Protein AF-A0A535N4F6-F1 (afdb_monomer)

Structure (mmCIF, N/CA/C/O backbone):
data_AF-A0A535N4F6-F1
#
_entry.id   AF-A0A535N4F6-F1
#
loop_
_atom_site.group_PDB
_atom_site.id
_atom_site.type_symbol
_atom_site.label_atom_id
_atom_site.label_alt_id
_atom_site.label_comp_id
_atom_site.label_asym_id
_atom_site.label_entity_id
_atom_site.label_seq_id
_atom_site.pdbx_PDB_ins_code
_atom_site.Cartn_x
_atom_site.Cartn_y
_atom_site.Cartn_z
_atom_site.occupancy
_atom_site.B_iso_or_equiv
_atom_site.auth_seq_id
_atom_site.auth_comp_id
_atom_site.auth_asym_id
_atom_site.auth_atom_id
_atom_site.pdbx_PDB_model_num
ATOM 1 N N . MET A 1 1 ? 4.499 -10.601 -25.839 1.00 44.25 1 MET A N 1
ATOM 2 C CA . MET A 1 1 ? 3.842 -9.316 -25.523 1.00 44.25 1 MET A CA 1
ATOM 3 C C . MET A 1 1 ? 4.743 -8.573 -24.556 1.00 44.25 1 MET A C 1
ATOM 5 O O . MET A 1 1 ? 4.858 -9.005 -23.420 1.00 44.25 1 MET A O 1
ATOM 9 N N . GLN A 1 2 ? 5.452 -7.544 -25.019 1.00 50.34 2 GLN A N 1
ATOM 10 C CA . GLN A 1 2 ? 6.222 -6.670 -24.133 1.00 50.34 2 GLN A CA 1
ATOM 11 C C . GLN A 1 2 ? 5.212 -5.747 -23.446 1.00 50.34 2 GLN A C 1
ATOM 13 O O . GLN A 1 2 ? 4.515 -4.995 -24.129 1.00 50.34 2 GLN A O 1
ATOM 18 N N . SER A 1 3 ? 5.027 -5.894 -22.135 1.00 61.19 3 SER A N 1
ATOM 19 C CA . SER A 1 3 ? 4.067 -5.072 -21.401 1.00 61.19 3 SER A CA 1
ATOM 20 C C . SER A 1 3 ? 4.587 -3.638 -21.374 1.00 61.19 3 SER A C 1
ATOM 22 O O . SER A 1 3 ? 5.731 -3.418 -20.994 1.00 61.19 3 SER A O 1
ATOM 24 N N . SER A 1 4 ? 3.767 -2.645 -21.727 1.00 63.22 4 SER A N 1
ATOM 25 C CA . SER A 1 4 ? 4.137 -1.219 -21.626 1.00 63.22 4 SER A CA 1
ATOM 26 C C . SER A 1 4 ? 4.444 -0.766 -20.186 1.00 63.22 4 SER A C 1
ATOM 28 O O . SER A 1 4 ? 4.853 0.373 -19.968 1.00 63.22 4 SER A O 1
ATOM 30 N N . LEU A 1 5 ? 4.228 -1.646 -19.201 1.00 61.28 5 LEU A N 1
ATOM 31 C CA . LEU A 1 5 ? 4.594 -1.453 -17.802 1.00 61.28 5 LEU A CA 1
ATOM 32 C C . LEU A 1 5 ? 6.018 -1.933 -17.472 1.00 61.28 5 LEU A C 1
ATOM 34 O O . LEU A 1 5 ? 6.544 -1.564 -16.423 1.00 61.28 5 LEU A O 1
ATOM 38 N N . ASP A 1 6 ? 6.632 -2.761 -18.324 1.00 63.91 6 ASP A N 1
ATOM 39 C CA . ASP A 1 6 ? 7.983 -3.266 -18.091 1.00 63.91 6 ASP A CA 1
ATOM 40 C C . ASP A 1 6 ? 8.991 -2.115 -18.190 1.00 63.91 6 ASP A C 1
ATOM 42 O O . ASP A 1 6 ? 9.068 -1.411 -19.196 1.00 63.91 6 ASP A O 1
ATOM 46 N N . ASN A 1 7 ? 9.801 -1.955 -17.143 1.00 66.56 7 ASN A N 1
ATOM 47 C CA . ASN A 1 7 ? 10.880 -0.968 -17.073 1.00 66.56 7 ASN A CA 1
ATOM 48 C C . ASN A 1 7 ? 10.416 0.504 -17.111 1.00 66.56 7 ASN A C 1
ATOM 50 O O . ASN A 1 7 ? 11.149 1.373 -17.582 1.00 66.56 7 ASN A O 1
ATOM 54 N N . ASN A 1 8 ? 9.214 0.800 -16.600 1.00 76.88 8 ASN A N 1
ATOM 55 C CA . ASN A 1 8 ? 8.719 2.169 -16.464 1.00 76.88 8 ASN A CA 1
ATOM 56 C C . ASN A 1 8 ? 8.989 2.722 -15.045 1.00 76.88 8 ASN A C 1
ATOM 58 O O . ASN A 1 8 ? 8.239 2.418 -14.110 1.00 76.88 8 ASN A O 1
ATOM 62 N N . PRO A 1 9 ? 10.013 3.579 -14.858 1.00 80.25 9 PRO A N 1
ATOM 63 C CA . PRO A 1 9 ? 10.381 4.080 -13.536 1.00 80.25 9 PRO A CA 1
ATOM 64 C C . PRO A 1 9 ? 9.290 4.953 -12.904 1.00 80.25 9 PRO A C 1
ATOM 66 O O . PRO A 1 9 ? 9.127 4.926 -11.686 1.00 80.25 9 PRO A O 1
ATOM 69 N N . MET A 1 10 ? 8.502 5.692 -13.694 1.00 83.56 10 MET A N 1
ATOM 70 C CA . MET A 1 10 ? 7.394 6.488 -13.150 1.00 83.56 10 MET A CA 1
ATOM 71 C C . MET A 1 10 ? 6.291 5.595 -12.579 1.00 83.56 10 MET A C 1
ATOM 73 O O . MET A 1 10 ? 5.780 5.874 -11.496 1.00 83.56 10 MET A O 1
ATOM 77 N N . ALA A 1 11 ? 5.959 4.497 -13.265 1.00 83.12 11 ALA A N 1
ATOM 78 C CA . ALA A 1 11 ? 4.969 3.538 -12.780 1.00 83.12 11 ALA A CA 1
ATOM 79 C C . ALA A 1 11 ? 5.432 2.830 -11.493 1.00 83.12 11 ALA A C 1
ATOM 81 O O . ALA A 1 11 ? 4.618 2.597 -10.599 1.00 83.12 11 ALA A O 1
ATOM 82 N N . PHE A 1 12 ? 6.737 2.561 -11.358 1.00 85.50 12 PHE A N 1
ATOM 83 C CA . PHE A 1 12 ? 7.321 2.029 -10.125 1.00 85.50 12 PHE A CA 1
ATOM 84 C C . PHE A 1 12 ? 7.115 2.981 -8.944 1.00 85.50 12 PHE A C 1
ATOM 86 O O . PHE A 1 12 ? 6.572 2.577 -7.915 1.00 85.50 12 PHE A 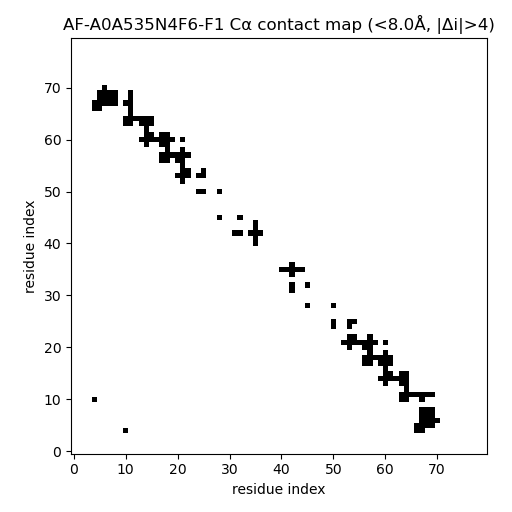O 1
ATOM 93 N N . TRP A 1 13 ? 7.497 4.251 -9.102 1.00 87.44 13 TRP A N 1
ATOM 94 C CA . TRP A 1 13 ? 7.349 5.254 -8.045 1.00 87.44 13 TRP A CA 1
ATOM 95 C C . TRP A 1 13 ? 5.884 5.529 -7.705 1.00 87.44 13 TRP A C 1
ATOM 97 O O . TRP A 1 13 ? 5.542 5.620 -6.528 1.00 87.44 13 TRP A O 1
ATOM 107 N N . ALA A 1 14 ? 5.006 5.592 -8.707 1.00 88.38 14 ALA A N 1
ATOM 108 C CA . ALA A 1 14 ? 3.570 5.733 -8.486 1.00 88.38 14 ALA A CA 1
ATOM 109 C C . ALA A 1 14 ? 2.996 4.544 -7.695 1.00 88.38 14 ALA A C 1
ATOM 111 O O . ALA A 1 14 ? 2.263 4.744 -6.725 1.00 88.38 14 ALA A O 1
ATOM 112 N N . GLY A 1 15 ? 3.375 3.314 -8.058 1.00 87.31 15 GLY A N 1
ATOM 113 C CA . GLY A 1 15 ? 3.007 2.108 -7.316 1.00 87.31 15 GLY A CA 1
ATOM 114 C C . GLY A 1 15 ? 3.519 2.131 -5.875 1.00 87.31 15 GLY A C 1
ATOM 115 O O . GLY A 1 15 ? 2.772 1.816 -4.951 1.00 87.31 15 GLY A O 1
ATOM 116 N N . LEU A 1 16 ? 4.759 2.583 -5.663 1.00 90.75 16 LEU A N 1
ATOM 117 C CA . LEU A 1 16 ? 5.359 2.704 -4.335 1.00 90.75 16 LEU A CA 1
ATOM 118 C C . LEU A 1 16 ? 4.584 3.700 -3.458 1.00 90.75 16 LEU A C 1
ATOM 120 O O . LEU A 1 16 ? 4.225 3.375 -2.327 1.00 90.75 16 LEU A O 1
ATOM 124 N N . VAL A 1 17 ? 4.275 4.887 -3.990 1.00 93.06 17 VAL A N 1
ATOM 125 C CA . VAL A 1 17 ? 3.476 5.904 -3.288 1.00 93.06 17 VAL A CA 1
ATOM 126 C C . VAL A 1 17 ? 2.102 5.348 -2.930 1.00 93.06 17 VAL A C 1
ATOM 128 O O . VAL A 1 17 ? 1.683 5.471 -1.781 1.00 93.06 17 VAL A O 1
ATOM 131 N N . LEU A 1 18 ? 1.425 4.680 -3.869 1.00 90.81 18 LEU A N 1
ATOM 132 C CA . LEU A 1 18 ? 0.135 4.035 -3.611 1.00 90.81 18 LEU A CA 1
ATOM 133 C C . LEU A 1 18 ? 0.232 2.967 -2.514 1.00 90.81 18 LEU A C 1
ATOM 135 O O . LEU A 1 18 ? -0.621 2.930 -1.627 1.00 90.81 18 LEU A O 1
ATOM 139 N N . ALA A 1 19 ? 1.283 2.143 -2.528 1.00 90.06 19 ALA A N 1
ATOM 140 C CA . ALA A 1 19 ? 1.500 1.116 -1.515 1.00 90.06 19 ALA A CA 1
ATOM 141 C C . ALA A 1 19 ? 1.650 1.731 -0.115 1.00 90.06 19 ALA A C 1
ATOM 143 O O . ALA A 1 19 ? 0.985 1.294 0.827 1.00 90.06 19 ALA A O 1
ATOM 144 N N . PHE A 1 20 ? 2.461 2.786 0.016 1.00 92.31 20 PHE A N 1
ATOM 145 C CA . PHE A 1 20 ? 2.637 3.500 1.283 1.00 92.31 20 PHE A CA 1
ATOM 146 C C . PHE A 1 20 ? 1.378 4.243 1.729 1.00 92.31 20 PHE A C 1
ATOM 148 O O . PHE A 1 20 ? 1.088 4.274 2.923 1.00 92.31 20 PHE A O 1
ATOM 155 N N . LEU A 1 21 ? 0.598 4.797 0.799 1.00 92.56 21 LEU A N 1
ATOM 156 C CA . LEU A 1 21 ? -0.662 5.468 1.120 1.00 92.56 21 LEU A CA 1
ATOM 157 C C . LEU A 1 21 ? -1.700 4.471 1.657 1.00 92.56 21 LEU A C 1
ATOM 159 O O . LEU A 1 21 ? -2.357 4.732 2.666 1.00 92.56 21 LEU A O 1
ATOM 163 N N . GLY A 1 22 ? -1.800 3.298 1.024 1.00 88.44 22 GLY A N 1
ATOM 164 C CA . GLY A 1 22 ? -2.625 2.190 1.504 1.00 88.44 22 GLY A CA 1
ATOM 165 C C . GLY A 1 22 ? -2.165 1.671 2.869 1.00 88.44 22 GLY A C 1
ATOM 166 O O . GLY A 1 22 ? -2.992 1.459 3.755 1.00 88.44 22 GLY A O 1
ATOM 167 N N . LEU A 1 23 ? -0.850 1.547 3.079 1.00 90.50 23 LEU A N 1
ATOM 168 C CA . LEU A 1 23 ? -0.267 1.130 4.358 1.00 90.50 23 LEU A CA 1
ATOM 169 C C . LEU A 1 23 ? -0.545 2.143 5.471 1.00 90.50 23 LEU A C 1
ATOM 171 O O . LEU A 1 23 ? -1.004 1.756 6.543 1.00 90.50 23 LEU A O 1
ATOM 175 N N . GLY A 1 24 ? -0.334 3.432 5.207 1.00 90.69 24 GLY A N 1
ATOM 176 C CA 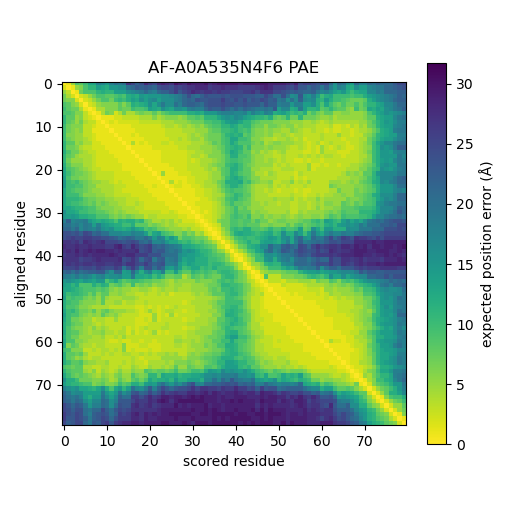. GLY A 1 24 ? -0.653 4.508 6.142 1.00 90.69 24 GLY A CA 1
ATOM 177 C C . GLY A 1 24 ? -2.136 4.527 6.507 1.00 90.69 24 GLY A C 1
ATOM 178 O O . GLY A 1 24 ? -2.474 4.622 7.684 1.00 90.69 24 GLY A O 1
ATOM 179 N N . GLY A 1 25 ? -3.022 4.344 5.522 1.00 87.56 25 GLY A N 1
ATOM 180 C CA . GLY A 1 25 ? -4.461 4.215 5.753 1.00 87.56 25 GLY A CA 1
ATOM 181 C C . GLY A 1 25 ? -4.820 3.013 6.630 1.00 87.56 25 GLY A C 1
ATOM 182 O O . GLY A 1 25 ? -5.581 3.158 7.586 1.00 87.56 25 GLY A O 1
ATOM 183 N N . ALA A 1 26 ? -4.234 1.842 6.364 1.00 86.81 26 ALA A N 1
ATOM 184 C CA . ALA A 1 26 ? -4.465 0.639 7.162 1.00 86.81 26 ALA A CA 1
ATOM 185 C C . ALA A 1 26 ? -3.969 0.808 8.609 1.00 86.81 26 ALA A C 1
ATOM 187 O O . ALA A 1 26 ? -4.712 0.512 9.546 1.00 86.81 26 ALA A O 1
ATOM 188 N N . ILE A 1 27 ? -2.757 1.342 8.799 1.00 87.75 27 ILE A N 1
ATOM 189 C CA . ILE A 1 27 ? -2.187 1.621 10.126 1.00 87.75 27 ILE A CA 1
ATOM 190 C C . ILE A 1 27 ? -3.045 2.642 10.873 1.00 87.75 27 ILE A C 1
ATOM 192 O O . ILE A 1 27 ? -3.394 2.407 12.026 1.00 87.75 27 ILE A O 1
ATOM 196 N N . PHE A 1 28 ? -3.437 3.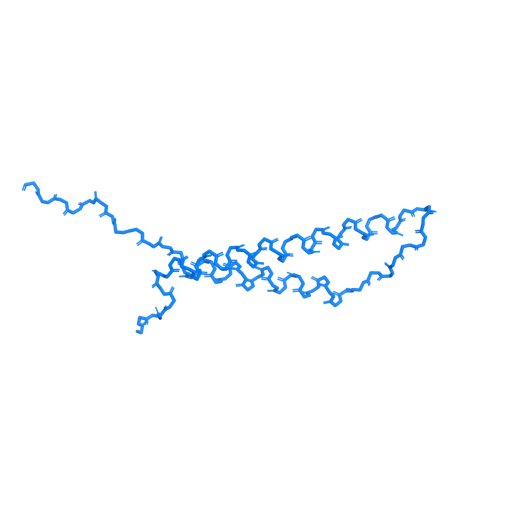742 10.227 1.00 85.44 28 PHE A N 1
ATOM 197 C CA . PHE A 1 28 ? -4.319 4.745 10.823 1.00 85.44 28 PHE A CA 1
ATOM 198 C C . PHE A 1 28 ? -5.635 4.124 11.303 1.00 85.44 28 PHE A C 1
ATOM 200 O O . PHE A 1 28 ? -6.050 4.364 12.434 1.00 85.44 28 PHE A O 1
ATOM 207 N N . TYR A 1 29 ? -6.261 3.271 10.487 1.00 80.69 29 TYR A N 1
ATOM 208 C CA . TYR A 1 29 ? -7.487 2.569 10.873 1.00 80.69 29 TYR A CA 1
ATOM 209 C C . TYR A 1 29 ? -7.293 1.644 12.076 1.00 80.69 29 TYR A C 1
ATOM 211 O O . TYR A 1 29 ? -8.174 1.585 12.934 1.00 80.69 29 TYR A O 1
ATOM 219 N N . LEU A 1 30 ? -6.157 0.948 12.157 1.00 82.81 30 LEU A N 1
ATOM 220 C CA . LEU A 1 30 ? -5.825 0.105 13.306 1.00 82.81 30 LEU A CA 1
ATOM 221 C C . LEU A 1 30 ? -5.570 0.946 14.563 1.00 82.81 30 LEU A C 1
ATOM 223 O O . LEU A 1 30 ? -6.125 0.635 15.609 1.00 82.81 30 LEU A O 1
ATOM 227 N N . LEU A 1 31 ? -4.819 2.046 14.466 1.00 82.06 31 LEU A N 1
ATOM 228 C CA . LEU A 1 31 ? -4.564 2.943 15.600 1.00 82.06 31 LEU A CA 1
ATOM 229 C C . LEU A 1 31 ? -5.847 3.602 16.116 1.00 82.06 31 LEU A C 1
ATOM 231 O O . LEU A 1 31 ? -6.086 3.617 17.322 1.00 82.06 31 LEU A O 1
ATOM 235 N N . VAL A 1 32 ? -6.699 4.103 15.216 1.00 75.12 32 VAL A N 1
ATOM 236 C CA . VAL A 1 32 ? -8.004 4.672 15.583 1.00 75.12 32 VAL A CA 1
ATOM 237 C C . VAL A 1 32 ? -8.901 3.604 16.199 1.00 75.12 32 VAL A C 1
ATOM 239 O O . VAL A 1 32 ? -9.574 3.894 17.186 1.00 75.12 32 VAL A O 1
ATOM 242 N N . ARG A 1 33 ? -8.903 2.368 15.676 1.00 71.50 33 ARG A N 1
ATOM 243 C CA . ARG A 1 33 ? -9.643 1.252 16.284 1.00 71.50 33 ARG A CA 1
ATOM 244 C C . ARG A 1 33 ? -9.174 0.998 17.714 1.00 71.50 33 ARG A C 1
ATOM 246 O O . ARG A 1 33 ? -10.012 1.005 18.608 1.00 71.50 33 ARG A O 1
ATOM 253 N N . THR A 1 34 ? -7.870 0.837 17.924 1.00 70.00 34 THR A N 1
ATOM 254 C CA . THR A 1 34 ? -7.288 0.582 19.249 1.00 70.00 34 THR A CA 1
ATOM 255 C C . THR A 1 34 ? -7.596 1.718 20.225 1.00 70.00 34 THR A C 1
ATOM 257 O O . THR A 1 34 ? -7.964 1.467 21.368 1.00 70.00 34 THR A O 1
ATOM 260 N N . ALA A 1 35 ? -7.518 2.975 19.776 1.00 67.25 35 ALA A N 1
ATOM 261 C CA . ALA A 1 35 ? -7.877 4.134 20.593 1.00 67.25 35 ALA A CA 1
ATOM 262 C C . ALA A 1 35 ? -9.382 4.200 20.916 1.00 67.25 35 ALA A C 1
ATOM 264 O O . ALA A 1 35 ? -9.750 4.633 22.004 1.00 67.25 35 ALA A O 1
ATOM 265 N N . SER A 1 36 ? -10.244 3.753 19.995 1.00 61.59 36 SER A N 1
ATOM 266 C CA . SER A 1 36 ? -11.708 3.741 20.161 1.00 61.59 36 SER A CA 1
ATOM 267 C C . SER A 1 36 ? -12.213 2.590 21.037 1.00 61.59 36 SER A C 1
ATOM 269 O O . SER A 1 36 ? -13.307 2.677 21.584 1.00 61.59 36 SER A O 1
ATOM 271 N N . GLU A 1 37 ? -11.448 1.503 21.157 1.00 59.25 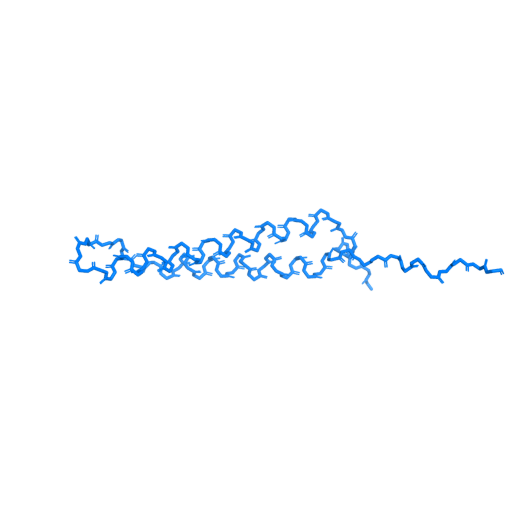37 GLU A N 1
ATOM 272 C CA . GLU A 1 37 ? -11.699 0.429 22.129 1.00 59.25 37 GLU A CA 1
ATOM 273 C C . GLU A 1 37 ? -11.210 0.798 23.542 1.00 59.25 37 GLU A C 1
ATOM 275 O O . GLU A 1 37 ? -11.585 0.151 24.520 1.00 59.25 37 GLU A O 1
ATOM 280 N N . GLY A 1 38 ? -10.404 1.859 23.667 1.00 58.94 38 GLY A N 1
ATOM 281 C CA . GLY A 1 38 ? -9.994 2.430 24.942 1.00 58.94 38 GLY A CA 1
ATOM 282 C C . GLY A 1 38 ? -11.168 3.098 25.662 1.00 58.94 38 GLY A C 1
ATOM 283 O O . GLY A 1 38 ? -11.832 3.971 25.114 1.00 58.94 38 GLY A O 1
ATOM 284 N N . LEU A 1 39 ? -11.368 2.715 26.925 1.00 54.91 39 LEU A N 1
ATOM 285 C CA . LEU A 1 39 ? -12.470 3.042 27.849 1.00 54.91 39 LEU A CA 1
ATOM 286 C C . LEU A 1 39 ? -12.879 4.537 27.977 1.00 54.91 39 LEU A C 1
ATOM 288 O O . LEU A 1 39 ? -13.837 4.840 28.681 1.00 54.91 39 LEU A O 1
ATOM 292 N N . ILE A 1 40 ? -12.155 5.482 27.368 1.00 57.09 40 ILE A N 1
ATOM 293 C CA . ILE A 1 40 ? -12.177 6.911 27.732 1.00 57.09 40 ILE A CA 1
ATOM 294 C C . ILE A 1 40 ? -12.837 7.805 26.665 1.00 57.09 40 ILE A C 1
ATOM 296 O O . ILE A 1 40 ? -13.306 8.889 27.006 1.00 57.09 40 ILE A O 1
ATOM 300 N N . LEU A 1 41 ? -12.956 7.380 25.401 1.00 54.56 41 LEU A N 1
ATOM 301 C CA . LEU A 1 41 ? -13.712 8.138 24.394 1.00 54.56 41 LEU A CA 1
ATOM 302 C C . LEU A 1 41 ? -14.583 7.210 23.540 1.00 54.56 41 LEU A C 1
ATOM 304 O O . LEU A 1 41 ? -14.053 6.247 22.988 1.00 54.56 41 LEU A O 1
ATOM 308 N N . PRO A 1 42 ? -15.885 7.509 23.345 1.00 55.00 42 PRO A N 1
ATOM 309 C CA . PRO A 1 42 ? -16.684 6.859 22.313 1.00 55.00 42 PRO A CA 1
ATOM 310 C C . PRO A 1 42 ? -16.102 7.235 20.945 1.00 55.00 42 PRO A C 1
ATOM 312 O O . PRO A 1 42 ? -16.417 8.275 20.365 1.00 55.00 42 PRO A O 1
ATOM 315 N N . GLY A 1 43 ? -15.170 6.416 20.467 1.00 58.84 43 GLY A N 1
ATOM 316 C CA . GLY A 1 43 ? -14.501 6.626 19.197 1.00 58.84 43 GLY A CA 1
ATOM 317 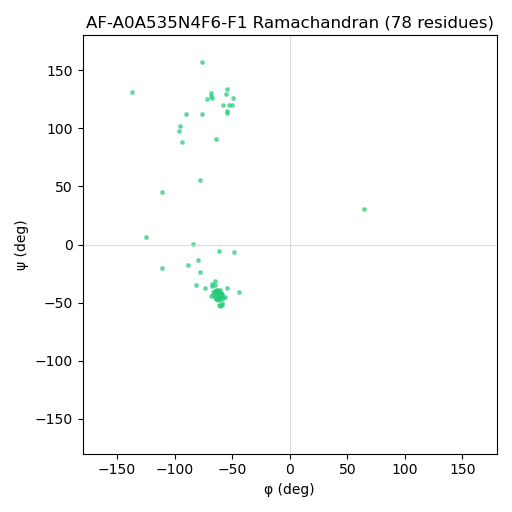C C . GLY A 1 43 ? -15.396 6.253 18.010 1.00 58.84 43 GLY A C 1
ATOM 318 O O . GLY A 1 43 ? -16.348 5.477 18.151 1.00 58.84 43 GLY A O 1
ATOM 319 N N . PRO A 1 44 ? -15.131 6.816 16.819 1.00 60.97 44 PRO A N 1
ATOM 320 C CA . PRO A 1 44 ? -15.912 6.541 15.620 1.00 60.97 44 PRO A CA 1
ATOM 321 C C . PRO A 1 44 ? -15.957 5.035 15.327 1.00 60.97 44 PRO A C 1
ATOM 323 O O . PRO A 1 44 ? -14.928 4.364 15.262 1.00 60.97 44 PRO A O 1
ATOM 326 N N . VAL A 1 45 ? -17.169 4.508 15.119 1.00 68.38 45 VAL A N 1
ATOM 327 C CA . VAL A 1 45 ? -17.415 3.092 14.801 1.00 68.38 45 VAL A CA 1
ATOM 328 C C . VAL A 1 45 ? -16.501 2.655 13.658 1.00 68.38 45 VAL A C 1
ATOM 330 O O . VAL A 1 45 ? -16.497 3.271 12.589 1.00 68.38 45 VAL A O 1
ATOM 333 N N . PHE A 1 46 ? -15.744 1.580 13.872 1.00 69.38 46 PHE A N 1
ATOM 334 C CA . PHE A 1 46 ? -14.840 1.028 12.867 1.00 69.38 46 PHE A CA 1
ATOM 335 C C . PHE A 1 46 ? -15.582 0.732 11.564 1.00 69.38 46 PHE A C 1
ATOM 337 O O . PHE A 1 46 ? -16.441 -0.149 11.488 1.00 69.38 46 PHE A O 1
ATOM 344 N N . ARG A 1 47 ? -15.243 1.476 10.512 1.00 78.69 47 ARG A N 1
ATOM 345 C CA . ARG A 1 47 ? -15.851 1.312 9.192 1.00 78.69 47 ARG A CA 1
ATOM 346 C C . ARG A 1 47 ? -14.997 0.373 8.351 1.00 78.69 47 ARG A C 1
ATOM 348 O O . ARG A 1 47 ? -14.162 0.838 7.577 1.00 78.69 47 ARG A O 1
ATOM 355 N N . LEU A 1 48 ? -15.278 -0.929 8.462 1.00 80.50 48 LEU A N 1
ATOM 356 C CA . LEU A 1 48 ? -14.590 -2.013 7.743 1.00 80.50 48 LEU A CA 1
ATOM 357 C C . LEU A 1 48 ? -14.351 -1.695 6.259 1.00 80.50 48 LEU A C 1
ATOM 359 O O . LEU A 1 48 ? -13.264 -1.933 5.748 1.00 80.50 48 LEU A O 1
ATOM 363 N N . LYS A 1 49 ? -15.332 -1.080 5.584 1.00 83.31 49 LYS A N 1
ATOM 364 C CA . LYS A 1 49 ? -15.238 -0.703 4.165 1.00 83.31 49 LYS A CA 1
ATOM 365 C C . LYS A 1 49 ? -14.020 0.160 3.817 1.00 83.31 49 LYS A C 1
ATOM 367 O O . LYS A 1 49 ? -13.431 -0.028 2.761 1.00 83.31 49 LYS A O 1
ATOM 372 N N . HIS A 1 50 ? -13.621 1.081 4.691 1.00 83.25 50 HIS A N 1
ATOM 373 C CA . HIS A 1 50 ? -12.470 1.945 4.433 1.00 83.25 50 HIS A CA 1
ATOM 374 C C . HIS A 1 50 ? -11.149 1.243 4.745 1.00 83.25 50 HIS A C 1
ATOM 376 O O . HIS A 1 50 ? -10.183 1.441 4.021 1.00 83.25 50 HIS A O 1
ATOM 382 N N . PHE A 1 51 ? -11.120 0.380 5.765 1.00 85.19 51 PHE A N 1
ATOM 383 C CA . PHE A 1 51 ? -9.958 -0.465 6.035 1.00 85.19 51 PHE A CA 1
ATOM 384 C C . PHE A 1 51 ? -9.684 -1.417 4.863 1.00 85.19 51 PHE A C 1
ATOM 386 O O . PHE A 1 51 ? -8.562 -1.492 4.369 1.00 85.19 51 PHE A O 1
ATOM 393 N N . VAL A 1 52 ? -10.731 -2.073 4.351 1.00 88.88 52 VAL A N 1
ATOM 394 C CA . VAL A 1 52 ? -10.644 -2.920 3.154 1.00 88.88 52 VAL A CA 1
ATOM 395 C C . VAL A 1 52 ? -10.188 -2.106 1.942 1.00 88.88 52 VAL A C 1
ATOM 397 O O . VAL A 1 52 ? -9.314 -2.556 1.209 1.00 88.88 52 VAL A O 1
ATOM 400 N N . LEU A 1 53 ? -10.703 -0.887 1.751 1.00 89.88 53 LEU A N 1
ATOM 401 C CA . LEU A 1 53 ? -10.243 -0.001 0.679 1.00 89.88 53 LEU A CA 1
ATOM 402 C C . LEU A 1 53 ? -8.742 0.312 0.795 1.00 89.88 53 LEU A C 1
ATOM 404 O O . LEU A 1 53 ? -8.030 0.231 -0.203 1.00 89.88 53 LEU A O 1
ATOM 408 N N . SER A 1 54 ? -8.240 0.615 1.997 1.00 85.00 54 SER A N 1
ATOM 409 C CA . SER A 1 54 ? -6.807 0.837 2.231 1.00 85.00 54 SER A CA 1
ATOM 410 C C . SER A 1 54 ? -5.963 -0.397 1.899 1.00 85.00 54 SER A C 1
ATOM 412 O O . SER A 1 54 ? -4.909 -0.256 1.281 1.00 85.00 54 SER A O 1
ATOM 414 N N . LEU A 1 55 ? -6.442 -1.603 2.228 1.00 89.81 55 LEU A N 1
ATOM 415 C CA . LEU A 1 55 ? -5.779 -2.856 1.848 1.00 89.81 55 LEU A CA 1
ATOM 416 C C . LEU A 1 55 ? -5.752 -3.065 0.330 1.00 89.81 55 LEU A C 1
ATOM 418 O O . LEU A 1 55 ? -4.730 -3.482 -0.211 1.00 89.81 55 LEU A O 1
ATOM 422 N N . VAL A 1 56 ? -6.844 -2.748 -0.367 1.00 92.44 56 VAL A N 1
ATOM 423 C CA . VAL A 1 56 ? -6.907 -2.842 -1.833 1.00 92.44 56 VAL A CA 1
ATOM 424 C C . VAL A 1 56 ? -5.931 -1.861 -2.482 1.00 92.44 56 VAL A C 1
ATOM 426 O O . VAL A 1 56 ? -5.202 -2.246 -3.394 1.00 92.44 56 VAL A O 1
ATOM 429 N N . ILE A 1 57 ? -5.864 -0.619 -1.990 1.00 90.94 57 ILE A N 1
ATOM 430 C CA . ILE A 1 57 ? -4.909 0.391 -2.473 1.00 90.94 57 ILE A CA 1
ATOM 431 C C . ILE A 1 57 ? -3.468 -0.076 -2.238 1.00 90.94 57 ILE A C 1
ATOM 433 O O . ILE A 1 57 ? -2.638 0.023 -3.142 1.00 90.94 57 ILE A O 1
ATOM 437 N N . LEU A 1 58 ? -3.185 -0.640 -1.060 1.00 88.88 58 LEU A N 1
ATOM 438 C CA . LEU A 1 58 ? -1.878 -1.210 -0.737 1.00 88.88 58 LEU A CA 1
ATOM 439 C C . LEU A 1 58 ? -1.503 -2.327 -1.714 1.00 88.88 58 LEU A C 1
ATOM 441 O O . LEU A 1 58 ? -0.414 -2.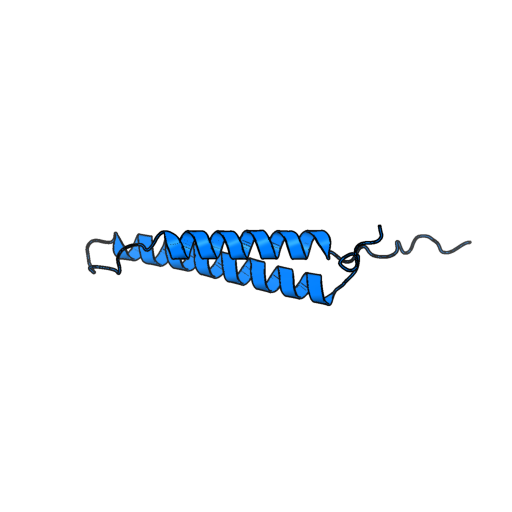300 -2.286 1.00 88.88 58 LEU A O 1
ATOM 445 N N . ALA A 1 59 ? -2.405 -3.288 -1.928 1.00 90.56 59 ALA A N 1
ATOM 446 C CA . ALA A 1 59 ? -2.169 -4.419 -2.817 1.00 90.56 59 ALA A CA 1
ATOM 447 C C . ALA A 1 59 ? -1.957 -3.960 -4.266 1.00 90.56 59 ALA A C 1
ATOM 449 O O . ALA A 1 59 ? -1.006 -4.392 -4.913 1.00 90.56 59 ALA 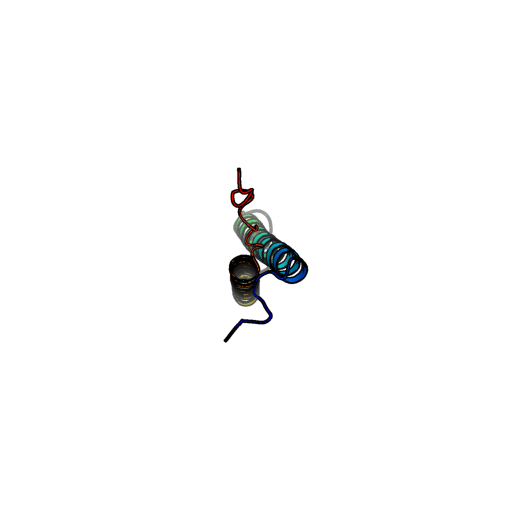A O 1
ATOM 450 N N . ALA A 1 60 ? -2.789 -3.039 -4.759 1.00 90.50 60 ALA A N 1
ATOM 451 C CA . ALA A 1 60 ? -2.660 -2.483 -6.102 1.00 90.50 60 ALA A CA 1
ATOM 452 C C . ALA A 1 60 ? -1.333 -1.729 -6.286 1.00 90.50 60 ALA A C 1
ATOM 454 O O . ALA A 1 60 ? -0.646 -1.932 -7.288 1.00 90.50 60 ALA A O 1
ATOM 455 N N . GLY A 1 61 ? -0.936 -0.908 -5.308 1.00 87.38 61 GLY A N 1
ATOM 456 C CA . GLY A 1 61 ? 0.347 -0.205 -5.325 1.00 87.38 61 GLY A CA 1
ATOM 457 C C . GLY A 1 61 ? 1.543 -1.159 -5.320 1.00 87.38 61 GLY A C 1
ATOM 458 O O . GLY A 1 61 ? 2.450 -1.016 -6.140 1.00 87.38 61 GLY A O 1
ATOM 459 N N . ALA A 1 62 ? 1.516 -2.184 -4.463 1.00 88.44 62 ALA A N 1
ATOM 460 C CA . ALA A 1 62 ? 2.567 -3.199 -4.391 1.00 88.44 62 ALA A CA 1
ATOM 461 C C . ALA A 1 62 ? 2.691 -3.997 -5.697 1.00 88.44 62 ALA A C 1
ATOM 463 O O . ALA A 1 62 ? 3.800 -4.244 -6.172 1.00 88.44 62 ALA A O 1
ATOM 464 N N . VAL A 1 63 ? 1.559 -4.358 -6.306 1.00 90.12 63 VAL A N 1
ATOM 465 C CA . VAL A 1 63 ? 1.507 -5.027 -7.610 1.00 90.12 63 VAL A CA 1
ATOM 466 C C . VAL A 1 63 ? 2.118 -4.134 -8.691 1.00 90.12 63 VAL A C 1
ATOM 468 O O . VAL A 1 63 ? 3.041 -4.567 -9.381 1.00 90.12 63 VAL A O 1
ATOM 471 N N . LEU A 1 64 ? 1.675 -2.878 -8.800 1.00 84.62 64 LEU A N 1
ATOM 472 C CA . LEU A 1 64 ? 2.209 -1.920 -9.774 1.00 84.62 64 LEU A CA 1
ATOM 473 C C . LEU A 1 64 ? 3.718 -1.713 -9.608 1.00 84.62 64 LEU A C 1
ATOM 475 O O . LEU A 1 64 ? 4.454 -1.787 -10.590 1.00 84.62 64 LEU A O 1
ATOM 479 N N . ALA A 1 65 ? 4.191 -1.525 -8.374 1.00 84.44 65 ALA A N 1
ATOM 480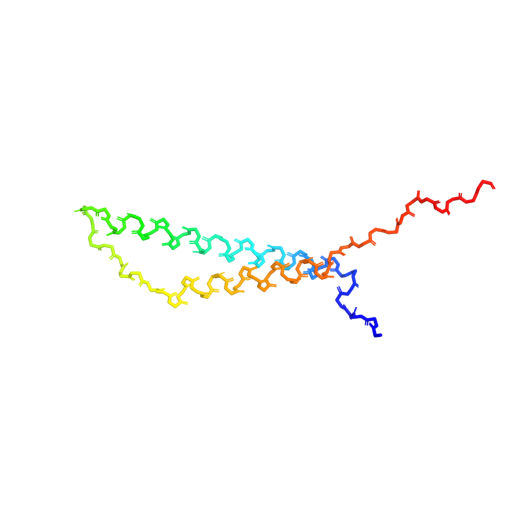 C CA . ALA A 1 65 ? 5.614 -1.384 -8.085 1.00 84.44 65 ALA A CA 1
ATOM 481 C C . ALA A 1 65 ? 6.405 -2.658 -8.428 1.00 84.44 65 ALA A C 1
ATOM 483 O O . ALA A 1 65 ? 7.504 -2.578 -8.970 1.00 84.44 65 ALA A O 1
ATOM 484 N N . SER A 1 66 ? 5.854 -3.844 -8.164 1.00 82.81 66 SER A N 1
ATOM 485 C CA . SER A 1 66 ? 6.516 -5.115 -8.480 1.00 82.81 66 SER A CA 1
ATOM 486 C C . SER A 1 66 ? 6.697 -5.310 -9.990 1.00 82.81 66 SER A C 1
ATOM 488 O O . SER A 1 66 ? 7.792 -5.649 -10.447 1.00 82.81 66 SER A O 1
ATOM 490 N N . PHE A 1 67 ? 5.653 -5.032 -10.778 1.00 83.31 67 PHE A N 1
ATOM 491 C CA . PHE A 1 67 ? 5.702 -5.175 -12.236 1.00 83.31 67 PHE A CA 1
ATOM 492 C C . PHE A 1 67 ? 6.531 -4.084 -12.919 1.00 83.31 67 PHE A C 1
ATOM 494 O O . PHE A 1 67 ? 7.258 -4.382 -13.864 1.00 83.31 67 PHE A O 1
ATOM 501 N N . ALA A 1 68 ? 6.474 -2.845 -12.426 1.00 81.94 68 ALA A N 1
ATOM 502 C CA . ALA A 1 68 ? 7.205 -1.720 -13.005 1.00 81.94 68 ALA A CA 1
ATOM 503 C C . ALA A 1 68 ? 8.663 -1.609 -12.530 1.00 81.94 68 ALA A C 1
ATOM 505 O O . ALA A 1 68 ? 9.375 -0.690 -12.943 1.00 81.94 68 ALA A O 1
ATOM 506 N N . ARG A 1 69 ? 9.119 -2.524 -11.661 1.00 76.50 69 ARG A N 1
ATOM 507 C CA . ARG A 1 69 ? 10.467 -2.514 -11.085 1.00 76.50 69 ARG A CA 1
ATOM 508 C C . ARG A 1 69 ? 11.521 -2.372 -12.192 1.00 76.50 69 ARG A C 1
ATOM 510 O O . ARG A 1 69 ? 11.603 -3.260 -13.044 1.00 76.50 69 ARG A O 1
ATOM 517 N N . PRO A 1 70 ? 12.356 -1.312 -12.166 1.00 69.12 70 PRO A N 1
ATOM 518 C CA . PRO A 1 70 ? 13.441 -1.161 -13.123 1.00 69.12 70 PRO A CA 1
ATOM 519 C C . PRO A 1 70 ? 14.366 -2.375 -13.042 1.00 69.12 70 PRO A C 1
ATOM 521 O O . PRO A 1 70 ? 14.919 -2.682 -11.981 1.00 69.12 70 PRO A O 1
ATOM 524 N N . ARG A 1 71 ? 14.503 -3.101 -14.151 1.00 71.69 71 ARG A N 1
ATOM 525 C CA . ARG A 1 71 ? 15.422 -4.236 -14.259 1.00 71.69 71 ARG A CA 1
ATOM 526 C C . ARG A 1 71 ? 16.683 -3.677 -14.903 1.00 71.69 71 ARG A C 1
ATOM 528 O O . ARG A 1 71 ? 16.708 -3.449 -16.106 1.00 71.69 71 ARG A O 1
ATOM 535 N N . GLY A 1 72 ? 17.678 -3.346 -14.081 1.00 59.12 72 GLY A N 1
ATOM 536 C CA . GLY A 1 72 ? 18.926 -2.756 -14.562 1.00 59.12 72 GLY A CA 1
ATOM 537 C C . GLY A 1 72 ? 19.570 -3.629 -15.640 1.00 59.12 72 GLY A C 1
ATOM 538 O O . GLY A 1 72 ? 19.675 -4.844 -15.471 1.00 59.12 72 GLY A O 1
ATOM 539 N N . SER A 1 73 ? 20.007 -3.012 -16.738 1.00 54.28 73 SER A N 1
ATOM 540 C CA . SER A 1 73 ? 20.985 -3.615 -17.641 1.00 54.28 73 SER A CA 1
ATOM 541 C C . SER A 1 73 ? 22.203 -4.001 -16.806 1.00 54.28 73 SER A C 1
ATOM 543 O O . SER A 1 73 ? 22.835 -3.133 -16.206 1.00 54.28 73 SER A O 1
ATOM 545 N N . SER A 1 74 ? 22.488 -5.299 -16.709 1.00 47.56 74 SER A N 1
ATOM 546 C CA . SER A 1 74 ? 23.681 -5.806 -16.033 1.00 47.56 74 SER A CA 1
ATOM 547 C C . SER A 1 74 ? 24.920 -5.104 -16.612 1.00 47.56 74 SER A C 1
ATOM 549 O O . SER A 1 74 ? 25.149 -5.226 -17.816 1.00 47.56 74 SER A O 1
ATOM 551 N N . PRO A 1 75 ? 25.725 -4.374 -15.816 1.00 49.88 75 PRO A N 1
ATOM 552 C CA . PRO A 1 75 ? 26.990 -3.801 -16.271 1.00 49.88 75 PRO A CA 1
ATOM 553 C C . PRO A 1 75 ? 28.065 -4.902 -16.300 1.00 49.88 75 PRO A C 1
ATOM 555 O O . PRO A 1 75 ? 29.075 -4.829 -15.611 1.00 49.88 75 PRO A O 1
ATOM 558 N N . GLY A 1 76 ? 27.788 -5.983 -17.031 1.00 54.12 76 GLY A N 1
ATOM 559 C CA . GLY A 1 76 ? 28.656 -7.155 -17.176 1.00 54.12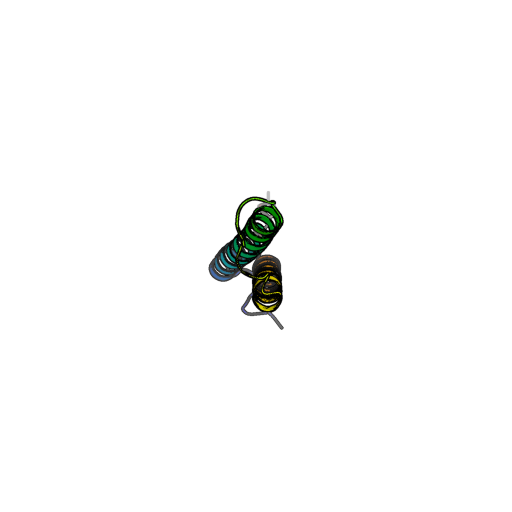 76 GLY A CA 1
ATOM 560 C C . GLY A 1 76 ? 28.979 -7.498 -18.630 1.00 54.12 76 GLY A C 1
ATOM 561 O O . GLY A 1 76 ? 29.582 -8.533 -18.885 1.00 54.12 76 GLY A O 1
ATOM 562 N N . SER A 1 77 ? 28.577 -6.659 -19.588 1.00 55.25 77 SER A N 1
ATOM 563 C CA . SER A 1 77 ? 28.819 -6.860 -21.021 1.00 55.25 77 SER A CA 1
ATOM 564 C C . SER A 1 77 ? 29.819 -5.847 -21.580 1.00 55.25 77 SER A C 1
ATOM 566 O O . SER A 1 77 ? 29.574 -5.246 -22.624 1.00 55.25 77 SER A O 1
ATOM 568 N N . GLU A 1 78 ? 30.921 -5.617 -20.872 1.00 52.53 78 GLU A N 1
ATOM 569 C CA . GLU A 1 78 ? 32.083 -4.936 -21.442 1.00 52.53 78 GLU A CA 1
ATOM 570 C C . GLU A 1 78 ? 32.984 -6.026 -22.051 1.00 52.53 78 GLU A C 1
ATOM 572 O O . GLU A 1 78 ? 33.457 -6.897 -21.312 1.00 52.53 78 GLU A O 1
ATOM 577 N N . PRO A 1 79 ? 33.146 -6.089 -23.387 1.00 61.38 79 PRO A N 1
ATOM 578 C CA . PRO A 1 79 ? 34.038 -7.063 -23.993 1.00 61.38 79 PRO A CA 1
ATOM 579 C C . PRO A 1 79 ? 35.479 -6.628 -23.700 1.00 61.38 79 PRO A C 1
ATOM 581 O O . PRO A 1 79 ? 35.844 -5.483 -23.961 1.00 61.38 79 PRO A O 1
ATOM 584 N N . ARG A 1 80 ? 36.263 -7.534 -23.107 1.00 55.69 80 ARG A N 1
ATOM 585 C CA . ARG A 1 80 ? 37.718 -7.384 -22.973 1.00 55.69 80 ARG A CA 1
ATOM 586 C C . ARG A 1 80 ? 38.405 -7.447 -24.329 1.00 55.69 80 ARG A C 1
ATOM 588 O O . ARG A 1 80 ? 37.944 -8.257 -25.165 1.00 55.69 80 ARG A O 1
#

Sequence (80 aa):
MQSSLDNNPMAFWAGLVLAFLGLGGAIFYLLVRTASEGLILPGPVFRLKHFVLSLVILAAGAVLASFARPRGSSPGSEPR

Mean predicted aligned error: 10.89 Å

pLDDT: mean 75.58, std 14.18, range [44.25, 93.06]

Solvent-accessible surface area (backbone atoms only — not comparable to full-atom values): 4444 Å² total; per-residue (Å²): 131,86,57,91,50,60,58,28,62,67,51,18,53,52,11,45,52,35,20,51,52,11,46,52,45,36,51,48,49,51,53,53,44,58,55,32,71,36,97,84,47,96,43,81,76,81,56,62,72,58,43,51,47,17,50,52,38,19,52,53,9,47,50,40,22,63,58,7,43,69,74,75,80,72,95,75,81,76,86,129

Radius of gyration: 19.41 Å; Cα contacts (8 Å, |Δi|>4): 86; chains: 1; bounding box: 55×18×53 Å

Nearest PDB structures (foldseek):
  7a0g-assembly1_JJJ  TM=7.803E-01  e=2.947E+00  Serratia marcescens
  6h2f-assembly1_I  TM=7.370E-01  e=2.947E+00  Aeromonas hydrophila subsp. hydrophila AL09-71
  5hwu-assembly1_B  TM=7.109E-01  e=8.828E+00  Deinococcus radiodurans R1 = ATCC 13939 = DSM 20539

Secondary structure (DSSP, 8-state):
---TTTT-HHHHHHHHHHHHHHHHHHHHHHHHHHHHHSTTS-PPP--HHHHHHHHHHHHHHHHHHHHH------TT----

Foldseek 3Di:
DPPPLEQAVVLLVQLVVLLVQLVVQLVVLVVQVVVCPPPPDVGDDRDVVSNVVSVVSNVSSVVSNVRNPHDDDPPPPDDD